Protein AF-A0A1F8SEN1-F1 (afdb_monomer_lite)

pLDDT: mean 80.09, std 19.38, range [45.06, 98.62]

Radius of gyration: 23.9 Å; chains: 1; bounding box: 61×32×54 Å

Secondary structure (DSSP, 8-state):
------------HHHHHHHHHHHHHHTS-HHHHHHHHHHHHHHHHHHHHS--TT----TT---HHHHTTSPPPPPP-

Structure (mmCIF, N/CA/C/O backbone):
data_AF-A0A1F8SEN1-F1
#
_entry.id   AF-A0A1F8SEN1-F1
#
loop_
_atom_site.group_PDB
_atom_site.id
_atom_site.type_symbol
_atom_site.label_atom_id
_atom_site.label_alt_id
_atom_site.label_comp_id
_atom_site.label_asym_id
_atom_site.label_entity_id
_atom_site.label_seq_id
_atom_site.pdbx_PDB_ins_code
_atom_site.Cartn_x
_atom_site.Cartn_y
_atom_site.Cartn_z
_atom_site.occupancy
_atom_site.B_iso_or_equiv
_atom_site.auth_seq_id
_atom_site.auth_comp_id
_atom_site.auth_asym_id
_atom_site.auth_atom_id
_atom_site.pdbx_PDB_model_num
ATOM 1 N N . MET A 1 1 ? -4.993 -20.346 -6.608 1.00 45.06 1 MET A N 1
ATOM 2 C CA . ME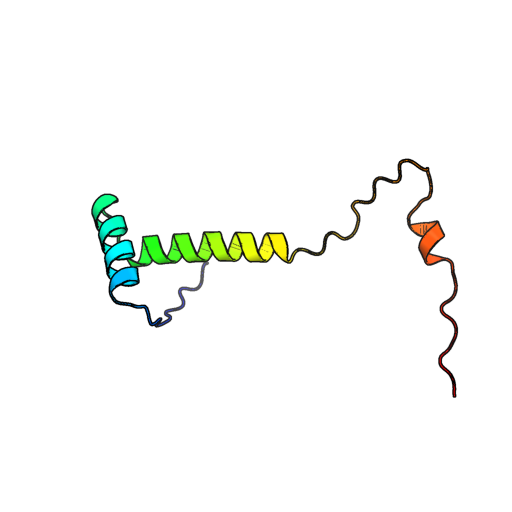T A 1 1 ? -5.157 -20.104 -5.160 1.00 45.06 1 MET A CA 1
ATOM 3 C C . MET A 1 1 ? -4.058 -19.133 -4.751 1.00 45.06 1 MET A C 1
ATOM 5 O O . MET A 1 1 ? -2.898 -19.486 -4.903 1.00 45.06 1 MET A O 1
ATOM 9 N N . HIS A 1 2 ? -4.383 -17.885 -4.404 1.00 60.06 2 HIS A N 1
ATOM 10 C CA . HIS A 1 2 ? -3.369 -16.918 -3.967 1.00 60.06 2 HIS A CA 1
ATOM 11 C C . HIS A 1 2 ? -3.070 -17.203 -2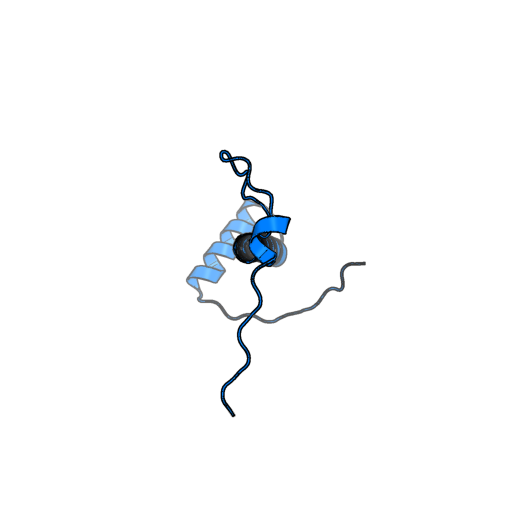.492 1.00 60.06 2 HIS A C 1
ATOM 13 O O . HIS A 1 2 ? -3.997 -17.231 -1.685 1.00 60.06 2 HIS A O 1
ATOM 19 N N . THR A 1 3 ? -1.820 -17.504 -2.149 1.00 72.75 3 THR A N 1
ATOM 20 C CA . THR A 1 3 ? -1.441 -17.782 -0.760 1.00 72.75 3 THR A CA 1
ATOM 21 C C . THR A 1 3 ? -1.407 -16.462 0.002 1.00 72.75 3 THR A C 1
ATOM 23 O O . THR A 1 3 ? -0.596 -15.597 -0.323 1.00 72.75 3 THR A O 1
ATOM 26 N N . ASP A 1 4 ? -2.286 -16.289 0.989 1.00 83.19 4 ASP A N 1
ATOM 27 C CA . ASP A 1 4 ? -2.281 -15.087 1.824 1.00 83.19 4 ASP A CA 1
ATOM 28 C C . ASP A 1 4 ? -1.095 -15.141 2.800 1.00 83.19 4 ASP A C 1
ATOM 30 O O . ASP A 1 4 ? -0.967 -16.074 3.599 1.00 83.19 4 ASP A O 1
ATOM 34 N N . ARG A 1 5 ? -0.183 -14.167 2.696 1.00 89.19 5 ARG A N 1
ATOM 35 C CA . ARG A 1 5 ? 1.009 -14.053 3.544 1.00 89.19 5 ARG A CA 1
ATOM 36 C C . ARG A 1 5 ? 0.957 -12.745 4.316 1.00 89.19 5 ARG A C 1
ATOM 38 O O . ARG A 1 5 ? 1.165 -11.667 3.761 1.00 89.19 5 ARG A O 1
ATOM 45 N N . ARG A 1 6 ? 0.789 -12.851 5.633 1.00 93.06 6 ARG A N 1
ATOM 46 C CA . ARG A 1 6 ? 0.831 -11.696 6.533 1.00 93.06 6 ARG A CA 1
ATOM 47 C C . ARG A 1 6 ? 2.264 -11.200 6.706 1.00 93.06 6 ARG A C 1
ATOM 49 O O . ARG A 1 6 ? 3.163 -11.975 7.023 1.00 93.06 6 ARG A O 1
ATOM 56 N N . THR A 1 7 ? 2.454 -9.898 6.529 1.00 92.75 7 THR A N 1
ATOM 57 C CA . THR A 1 7 ? 3.734 -9.215 6.740 1.00 92.75 7 THR A CA 1
ATOM 58 C C . THR A 1 7 ? 3.494 -7.961 7.570 1.00 92.75 7 THR A C 1
ATOM 60 O O . THR A 1 7 ? 2.510 -7.257 7.352 1.00 92.75 7 THR A O 1
ATOM 63 N N . THR A 1 8 ? 4.384 -7.686 8.522 1.00 94.44 8 THR A N 1
ATOM 64 C CA . THR A 1 8 ? 4.379 -6.441 9.297 1.00 94.44 8 THR A CA 1
ATOM 65 C C . THR A 1 8 ? 5.352 -5.463 8.658 1.00 94.44 8 THR A C 1
ATOM 67 O O . THR A 1 8 ? 6.492 -5.826 8.377 1.00 94.44 8 THR A O 1
ATOM 70 N N . VAL A 1 9 ? 4.910 -4.227 8.441 1.00 93.00 9 VAL A N 1
ATOM 71 C CA . VAL A 1 9 ? 5.734 -3.141 7.899 1.00 93.00 9 VAL A CA 1
ATOM 72 C C . VAL A 1 9 ? 5.701 -1.950 8.844 1.00 93.00 9 VAL A C 1
ATOM 74 O O . VAL A 1 9 ? 4.716 -1.735 9.551 1.00 93.00 9 VAL A O 1
ATOM 77 N N . THR A 1 10 ? 6.781 -1.181 8.860 1.00 96.12 10 THR A N 1
ATOM 78 C CA . THR A 1 10 ? 6.867 0.083 9.591 1.00 96.12 10 THR A CA 1
ATOM 79 C C . THR A 1 10 ? 6.777 1.245 8.606 1.00 96.12 10 THR A C 1
ATOM 81 O O . THR A 1 10 ? 7.262 1.162 7.480 1.00 96.12 10 THR A O 1
ATOM 84 N N . ALA A 1 11 ? 6.131 2.330 9.023 1.00 94.25 11 ALA A N 1
ATOM 85 C CA . ALA A 1 11 ? 5.990 3.549 8.237 1.00 94.25 11 ALA A CA 1
ATOM 86 C C . ALA A 1 11 ? 6.002 4.772 9.161 1.00 94.25 11 ALA A C 1
ATOM 88 O O . ALA A 1 11 ? 5.736 4.659 10.361 1.00 94.25 11 ALA A O 1
ATOM 89 N N . THR A 1 12 ? 6.304 5.948 8.608 1.00 98.38 12 THR A N 1
ATOM 90 C CA . THR A 1 12 ? 6.149 7.205 9.349 1.00 98.38 12 THR A CA 1
ATOM 91 C C . THR A 1 12 ? 4.670 7.487 9.609 1.00 98.38 12 THR A C 1
ATOM 93 O O . THR A 1 12 ? 3.802 7.048 8.854 1.00 98.38 12 THR A O 1
ATOM 96 N N . ARG A 1 13 ? 4.373 8.260 10.663 1.00 98.00 13 ARG A N 1
ATOM 97 C CA . ARG A 1 13 ? 2.990 8.647 10.996 1.00 98.00 13 ARG A CA 1
ATOM 98 C C . ARG A 1 13 ? 2.298 9.383 9.848 1.00 98.00 13 ARG A C 1
ATOM 100 O O . ARG A 1 13 ? 1.139 9.113 9.578 1.00 98.00 13 ARG A O 1
ATOM 107 N N . GLU A 1 14 ? 3.017 10.265 9.160 1.00 98.25 14 GLU A N 1
ATOM 108 C CA . GLU A 1 14 ? 2.502 11.021 8.011 1.00 98.25 14 GLU A CA 1
ATOM 109 C C . GLU A 1 14 ? 2.120 10.108 6.835 1.00 98.25 14 GLU A C 1
ATOM 111 O O . GLU A 1 14 ? 1.040 10.241 6.258 1.00 98.25 14 GLU A O 1
ATOM 116 N N . THR A 1 15 ? 2.971 9.123 6.525 1.00 97.56 15 THR A N 1
ATOM 117 C CA . THR A 1 15 ? 2.677 8.123 5.488 1.00 97.56 15 THR A CA 1
ATOM 118 C C . THR A 1 15 ? 1.431 7.320 5.850 1.00 97.56 15 THR A C 1
ATOM 120 O O . THR A 1 15 ? 0.559 7.104 5.013 1.00 97.56 15 THR A O 1
ATOM 123 N N . LEU A 1 16 ? 1.334 6.895 7.112 1.00 97.44 16 LEU A N 1
ATOM 124 C CA . LEU A 1 16 ? 0.209 6.104 7.602 1.00 97.44 16 LEU A CA 1
ATOM 125 C C . LEU A 1 16 ? -1.099 6.910 7.540 1.00 97.44 16 LEU A C 1
ATOM 127 O O . LEU A 1 16 ? -2.077 6.420 6.984 1.00 97.44 16 LEU A O 1
ATOM 131 N N . ALA A 1 17 ? -1.075 8.174 7.972 1.00 98.12 17 ALA A N 1
ATOM 132 C CA . ALA A 1 17 ? -2.219 9.081 7.894 1.00 98.12 17 ALA A CA 1
ATOM 133 C C . ALA A 1 17 ? -2.693 9.311 6.449 1.00 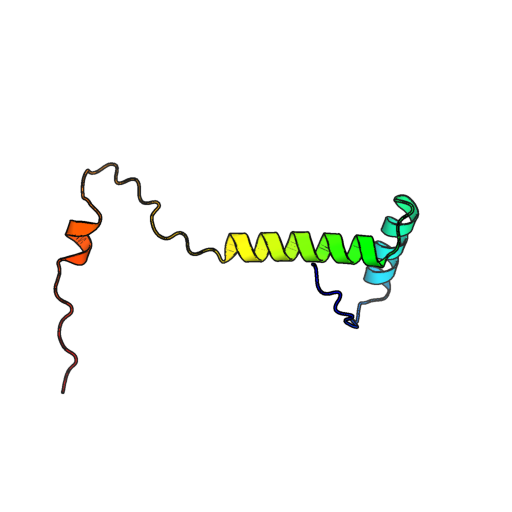98.12 17 ALA A C 1
ATOM 135 O O . ALA A 1 17 ? -3.892 9.356 6.185 1.00 98.12 17 ALA A O 1
ATOM 136 N N . THR A 1 18 ? -1.760 9.405 5.497 1.00 98.19 18 THR A N 1
ATOM 137 C CA . THR A 1 18 ? -2.089 9.536 4.069 1.00 98.19 18 THR A CA 1
ATOM 138 C C . THR A 1 18 ? -2.837 8.305 3.555 1.00 98.19 18 THR A C 1
ATOM 140 O O . THR A 1 18 ? -3.860 8.428 2.881 1.00 98.19 18 THR A O 1
ATOM 143 N N . LEU A 1 19 ? -2.358 7.106 3.899 1.00 97.44 19 LEU A N 1
ATOM 144 C CA . LEU A 1 19 ? -2.995 5.854 3.490 1.00 97.44 19 LEU A CA 1
ATOM 145 C C . LEU A 1 19 ? -4.362 5.653 4.166 1.00 97.44 19 LEU A C 1
ATOM 147 O O . LEU A 1 19 ? -5.293 5.170 3.523 1.00 97.44 19 LEU A O 1
ATOM 151 N N . GLU A 1 20 ? -4.501 6.038 5.437 1.00 98.25 20 GLU A N 1
ATOM 152 C CA . GLU A 1 20 ? -5.773 6.000 6.170 1.00 98.25 20 GLU A CA 1
ATOM 153 C C . GLU A 1 20 ? -6.806 6.958 5.573 1.00 98.25 20 GLU A C 1
ATOM 155 O O . GLU A 1 20 ? -7.954 6.561 5.363 1.00 98.25 20 GLU A O 1
ATOM 160 N N . ALA A 1 21 ? -6.399 8.183 5.233 1.00 98.56 21 ALA A N 1
ATOM 161 C CA . ALA A 1 21 ? -7.272 9.156 4.587 1.00 98.56 21 ALA A CA 1
ATOM 162 C C . ALA A 1 21 ? -7.792 8.640 3.236 1.00 98.56 21 ALA A C 1
ATOM 164 O O . ALA A 1 21 ? -8.982 8.764 2.938 1.00 98.56 21 ALA A O 1
ATOM 165 N N . GLU A 1 22 ? -6.930 8.006 2.435 1.00 98.56 22 GLU A N 1
ATOM 166 C CA . GLU A 1 22 ? -7.336 7.434 1.149 1.00 98.56 22 GLU A CA 1
ATOM 167 C C . GLU A 1 22 ? -8.252 6.214 1.321 1.00 98.56 22 GLU A C 1
ATOM 169 O O . GLU A 1 22 ? -9.255 6.080 0.614 1.00 98.56 22 GLU A O 1
ATOM 174 N N . ALA A 1 23 ? -7.961 5.352 2.297 1.00 98.56 23 ALA A N 1
ATOM 175 C CA . ALA A 1 23 ? -8.816 4.221 2.644 1.00 98.56 23 ALA A CA 1
ATOM 176 C C . ALA A 1 23 ? -10.218 4.687 3.068 1.00 98.56 23 ALA A C 1
ATOM 178 O O . ALA A 1 23 ? -11.222 4.150 2.593 1.00 98.56 23 ALA A O 1
ATOM 179 N N . GLN A 1 24 ? -10.291 5.738 3.890 1.00 98.62 24 GLN A N 1
ATOM 180 C CA . GLN A 1 24 ? -11.549 6.337 4.326 1.00 98.62 24 GLN A CA 1
ATOM 181 C C . GLN A 1 24 ? -12.311 6.980 3.164 1.00 98.62 24 GLN A C 1
ATOM 183 O O . GLN A 1 24 ? -13.499 6.711 2.994 1.00 98.62 24 GLN A O 1
ATOM 188 N N . ARG A 1 25 ? -11.636 7.775 2.323 1.00 98.62 25 ARG A N 1
ATOM 189 C CA . ARG A 1 25 ? -12.231 8.406 1.133 1.00 98.62 25 ARG A CA 1
ATOM 190 C C . ARG A 1 25 ? -12.851 7.377 0.186 1.00 98.62 25 ARG A C 1
ATOM 192 O O . ARG A 1 25 ? -13.902 7.635 -0.394 1.00 98.62 25 ARG A O 1
ATOM 199 N N . ARG A 1 26 ? -12.199 6.223 0.022 1.00 98.31 26 ARG A N 1
ATOM 200 C CA . ARG A 1 26 ? -12.650 5.127 -0.851 1.00 98.31 26 ARG A CA 1
ATOM 201 C C . ARG A 1 26 ? -13.585 4.132 -0.160 1.00 98.31 26 ARG A C 1
ATOM 203 O O . ARG A 1 26 ? -14.100 3.245 -0.834 1.00 98.31 26 ARG A O 1
ATOM 210 N N . ASN A 1 27 ? -13.805 4.271 1.149 1.00 98.44 27 ASN A N 1
ATOM 211 C CA . ASN A 1 27 ? -14.552 3.332 1.987 1.00 98.44 27 ASN A CA 1
ATOM 212 C C . ASN A 1 27 ? -14.072 1.872 1.835 1.00 98.44 27 ASN A C 1
ATOM 214 O O . ASN A 1 27 ? -14.864 0.949 1.643 1.00 98.44 27 ASN A O 1
ATOM 218 N N . VAL A 1 28 ? -12.755 1.663 1.893 1.00 98.62 28 VAL A N 1
ATOM 219 C CA . VAL A 1 28 ? -12.122 0.336 1.816 1.00 98.62 28 VAL A CA 1
ATOM 220 C C . VAL A 1 28 ? -11.154 0.123 2.982 1.00 98.62 28 VAL A C 1
ATOM 222 O O . VAL A 1 28 ? -10.659 1.092 3.553 1.00 98.62 28 VAL A O 1
ATOM 225 N N . PRO A 1 29 ? -10.821 -1.130 3.344 1.00 98.31 29 PRO A N 1
ATOM 226 C CA . PRO A 1 29 ? -9.799 -1.390 4.354 1.00 98.31 29 PRO A CA 1
ATOM 227 C C . PRO A 1 29 ? -8.423 -0.839 3.949 1.00 98.31 29 PRO A C 1
ATOM 229 O O . PRO A 1 29 ? -8.013 -0.985 2.797 1.00 98.31 29 PRO A O 1
ATOM 232 N N . LEU A 1 30 ? -7.655 -0.325 4.916 1.00 96.88 30 LEU A N 1
ATOM 233 C CA . LEU A 1 30 ? -6.274 0.150 4.718 1.00 96.88 30 LEU A CA 1
ATOM 234 C C . LEU A 1 30 ? -5.385 -0.887 4.008 1.00 96.88 30 LEU A C 1
ATOM 236 O O . LEU A 1 30 ? -4.596 -0.552 3.127 1.00 96.88 30 LEU A O 1
ATOM 240 N N . ALA A 1 31 ? -5.555 -2.168 4.348 1.00 96.00 31 ALA A N 1
ATOM 241 C CA . ALA A 1 31 ? -4.820 -3.268 3.728 1.00 96.00 31 ALA A CA 1
ATOM 242 C C . ALA A 1 31 ? -5.082 -3.400 2.216 1.00 96.00 31 ALA A C 1
ATOM 244 O O . ALA A 1 31 ? -4.204 -3.854 1.487 1.00 96.00 31 ALA A O 1
ATOM 245 N N . THR A 1 32 ? -6.263 -3.001 1.733 1.00 97.06 32 THR A N 1
ATOM 246 C CA . THR A 1 32 ? -6.579 -2.989 0.299 1.00 97.06 32 THR A CA 1
ATOM 247 C C . THR A 1 32 ? -5.778 -1.908 -0.416 1.00 97.06 32 THR A C 1
ATOM 249 O O . THR A 1 32 ? -5.118 -2.218 -1.402 1.00 97.06 32 THR A O 1
ATOM 252 N N . VAL A 1 33 ? -5.752 -0.684 0.122 1.00 97.75 33 VAL A N 1
ATOM 253 C CA . VAL A 1 33 ? -4.952 0.422 -0.436 1.00 97.75 33 VAL A CA 1
ATOM 254 C C . VAL A 1 33 ? -3.466 0.062 -0.451 1.00 97.75 33 VAL A C 1
ATOM 256 O O . VAL A 1 33 ? -2.788 0.245 -1.459 1.00 97.75 33 VAL A O 1
ATOM 259 N N . LEU A 1 34 ? -2.962 -0.518 0.645 1.00 96.19 34 LEU A N 1
ATOM 260 C CA . LEU A 1 34 ? -1.566 -0.942 0.729 1.00 96.19 34 LEU A CA 1
ATOM 261 C C . LEU A 1 34 ? -1.233 -2.038 -0.293 1.00 96.19 34 LEU A C 1
ATOM 263 O O . LEU A 1 34 ? -0.189 -1.970 -0.938 1.00 96.19 34 LEU A O 1
ATOM 267 N N . ARG A 1 35 ? -2.113 -3.036 -0.456 1.00 95.12 35 ARG A N 1
ATOM 268 C CA . ARG A 1 35 ? -1.930 -4.109 -1.443 1.00 95.12 35 ARG A CA 1
ATOM 269 C C . ARG A 1 35 ? -1.866 -3.550 -2.861 1.00 95.12 35 ARG A C 1
ATOM 271 O O . ARG A 1 35 ? -0.936 -3.881 -3.584 1.00 95.12 35 ARG A O 1
ATOM 278 N N . GLU A 1 36 ? -2.797 -2.672 -3.224 1.00 96.88 36 GLU A N 1
ATOM 279 C CA . GLU A 1 36 ? -2.823 -2.037 -4.546 1.00 96.88 36 GLU A CA 1
ATOM 280 C C . GLU A 1 36 ? -1.528 -1.266 -4.838 1.00 96.88 36 GLU A C 1
ATOM 282 O O . GLU A 1 36 ? -0.910 -1.479 -5.880 1.00 96.88 36 GLU A O 1
ATOM 287 N N . ALA A 1 37 ? -1.065 -0.439 -3.894 1.00 96.00 37 ALA A N 1
ATOM 288 C CA . ALA A 1 37 ? 0.168 0.333 -4.058 1.00 96.00 37 ALA A CA 1
ATOM 289 C C . ALA A 1 37 ? 1.410 -0.566 -4.214 1.00 96.00 37 ALA A C 1
ATOM 291 O O . ALA A 1 37 ? 2.305 -0.287 -5.020 1.00 96.00 37 ALA A O 1
ATOM 292 N N . VAL A 1 38 ? 1.474 -1.665 -3.453 1.00 95.50 38 VAL A N 1
ATOM 293 C CA . VAL A 1 38 ? 2.554 -2.654 -3.566 1.00 95.50 38 VAL A CA 1
ATOM 294 C C . VAL A 1 38 ? 2.501 -3.367 -4.915 1.00 95.50 38 VAL A C 1
ATOM 296 O O . VAL A 1 38 ? 3.544 -3.514 -5.553 1.00 95.50 38 VAL A O 1
ATOM 299 N N . ASP A 1 39 ? 1.318 -3.781 -5.366 1.00 96.00 39 ASP A N 1
ATOM 300 C CA . ASP A 1 39 ? 1.141 -4.481 -6.638 1.00 96.00 39 ASP A CA 1
ATOM 301 C C . ASP A 1 39 ? 1.535 -3.600 -7.825 1.00 96.00 39 ASP A C 1
ATOM 303 O O . ASP A 1 39 ? 2.277 -4.053 -8.705 1.00 96.00 39 ASP A O 1
ATOM 307 N N . GLU A 1 40 ? 1.123 -2.330 -7.815 1.00 96.75 40 GLU A N 1
ATOM 308 C CA . GLU A 1 40 ? 1.498 -1.340 -8.825 1.00 96.75 40 GLU A CA 1
ATOM 309 C C . GLU A 1 40 ? 3.019 -1.146 -8.869 1.00 96.75 40 GLU A C 1
ATOM 311 O O . GLU A 1 40 ? 3.650 -1.276 -9.926 1.00 96.75 40 GLU A O 1
ATOM 316 N N . LYS A 1 41 ? 3.653 -0.922 -7.709 1.00 95.12 41 LYS A N 1
ATOM 317 C CA . LYS A 1 41 ? 5.106 -0.734 -7.650 1.00 95.12 41 LYS A CA 1
ATOM 318 C C . LYS A 1 41 ? 5.862 -1.996 -8.059 1.00 95.12 41 LYS A C 1
ATOM 320 O O . LYS A 1 41 ? 6.870 -1.907 -8.765 1.00 95.12 41 LYS A O 1
ATOM 325 N N . ALA A 1 42 ? 5.394 -3.168 -7.642 1.00 95.06 42 ALA A N 1
ATOM 326 C CA . ALA A 1 42 ? 5.995 -4.441 -8.009 1.00 95.06 42 ALA A CA 1
ATOM 327 C C . ALA A 1 42 ? 5.873 -4.704 -9.516 1.00 95.06 42 ALA A C 1
ATOM 329 O O . ALA A 1 42 ? 6.828 -5.199 -10.117 1.00 95.06 42 ALA A O 1
ATOM 330 N N . ALA A 1 43 ? 4.745 -4.349 -10.138 1.00 94.06 43 ALA A N 1
ATOM 331 C CA . ALA A 1 43 ? 4.573 -4.418 -11.586 1.00 94.06 43 ALA A CA 1
ATOM 332 C C . ALA A 1 43 ? 5.555 -3.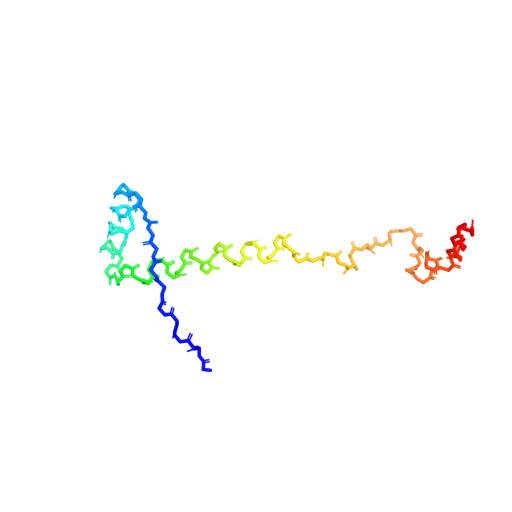490 -12.310 1.00 94.06 43 ALA A C 1
ATOM 334 O O . ALA A 1 43 ? 6.268 -3.950 -13.200 1.00 94.06 43 ALA A O 1
ATOM 335 N N . ALA A 1 44 ? 5.686 -2.237 -11.866 1.00 94.56 44 ALA A N 1
ATOM 336 C CA . ALA A 1 44 ? 6.642 -1.288 -12.435 1.00 94.56 44 ALA A CA 1
ATOM 337 C C . ALA A 1 44 ? 8.101 -1.770 -12.309 1.00 94.56 44 ALA A C 1
ATOM 339 O O . ALA A 1 44 ? 8.881 -1.671 -13.256 1.00 94.56 44 ALA A O 1
ATOM 340 N N . ILE A 1 45 ? 8.475 -2.346 -11.159 1.00 94.56 45 ILE A N 1
ATOM 341 C CA . ILE A 1 45 ? 9.808 -2.935 -10.957 1.00 94.56 45 ILE A CA 1
ATOM 342 C C . ILE A 1 45 ? 10.022 -4.130 -11.891 1.00 94.56 45 ILE A C 1
ATOM 344 O O . ILE A 1 45 ? 11.098 -4.260 -12.472 1.00 94.56 45 ILE A O 1
ATOM 348 N N . ARG A 1 46 ? 9.026 -5.012 -12.034 1.00 91.12 46 ARG A N 1
ATOM 349 C CA . ARG A 1 46 ? 9.108 -6.178 -12.926 1.00 91.12 46 ARG A CA 1
ATOM 350 C C . ARG A 1 46 ? 9.256 -5.763 -14.385 1.00 91.12 46 ARG A C 1
ATOM 352 O O . ARG A 1 46 ? 10.105 -6.323 -15.069 1.00 91.12 46 ARG A O 1
ATOM 359 N N . GLU A 1 47 ? 8.495 -4.767 -14.826 1.00 90.06 47 GLU A N 1
ATOM 360 C CA . GLU A 1 47 ? 8.591 -4.228 -16.183 1.00 90.06 47 GLU A CA 1
ATOM 361 C C . GLU A 1 47 ? 9.973 -3.616 -16.444 1.00 90.06 47 GLU A C 1
ATOM 363 O O . GLU A 1 47 ? 10.619 -3.944 -17.435 1.00 90.06 47 GLU A O 1
ATOM 368 N N . GLY A 1 48 ? 10.491 -2.815 -15.506 1.00 87.12 48 GLY A N 1
ATOM 369 C CA . GLY A 1 48 ? 11.833 -2.237 -15.619 1.00 87.12 48 GLY A CA 1
ATOM 370 C C . GLY A 1 48 ? 12.967 -3.268 -15.567 1.00 87.12 48 GLY A C 1
ATOM 371 O O . GLY A 1 48 ? 14.025 -3.046 -16.149 1.00 87.12 48 GLY A O 1
ATOM 372 N N . ARG A 1 49 ? 12.761 -4.402 -14.885 1.00 86.25 49 ARG A N 1
ATOM 373 C CA . ARG A 1 49 ? 13.743 -5.497 -14.793 1.00 86.25 49 ARG A CA 1
ATOM 374 C C . ARG A 1 49 ? 13.681 -6.478 -15.952 1.00 86.25 49 ARG A C 1
ATOM 376 O O . ARG A 1 49 ? 14.616 -7.262 -16.092 1.00 86.25 49 ARG A O 1
ATOM 383 N N . ARG A 1 50 ? 12.595 -6.504 -16.729 1.00 72.19 50 ARG A N 1
ATOM 384 C CA . ARG A 1 50 ? 12.415 -7.488 -17.796 1.00 72.19 50 ARG A CA 1
ATOM 385 C C . ARG A 1 50 ? 13.547 -7.314 -18.816 1.00 72.19 50 ARG A C 1
ATOM 387 O O . ARG A 1 50 ? 13.598 -6.271 -19.470 1.00 72.19 50 ARG A O 1
ATOM 394 N N . PRO A 1 51 ? 14.456 -8.300 -18.971 1.00 64.88 51 PRO A N 1
ATOM 395 C CA . PRO A 1 51 ? 15.509 -8.209 -19.967 1.00 64.88 51 PRO A CA 1
ATOM 396 C C . PRO A 1 51 ? 14.846 -8.072 -21.331 1.00 64.88 51 PRO A C 1
ATOM 398 O O . PRO A 1 51 ? 14.087 -8.947 -21.753 1.00 64.88 51 PRO A O 1
ATOM 401 N N . ARG A 1 52 ? 15.098 -6.956 -22.014 1.00 67.38 52 ARG A N 1
ATOM 402 C CA . ARG A 1 52 ? 14.639 -6.740 -23.388 1.00 67.38 52 ARG A CA 1
ATOM 403 C C . ARG A 1 52 ? 15.544 -7.525 -24.335 1.00 67.38 52 ARG A C 1
ATOM 405 O O . ARG A 1 52 ? 16.295 -6.947 -25.110 1.00 67.38 52 ARG A O 1
ATOM 412 N N . VAL A 1 53 ? 15.526 -8.850 -24.232 1.00 64.31 53 VAL A N 1
ATOM 413 C CA . VAL A 1 53 ? 16.217 -9.719 -25.185 1.00 64.31 53 VAL A CA 1
ATOM 414 C C . VAL A 1 53 ? 15.350 -9.840 -26.440 1.00 64.31 53 VAL A C 1
ATOM 416 O O . VAL A 1 53 ? 14.195 -10.251 -26.364 1.00 64.31 53 VAL A O 1
ATOM 419 N N . GLY A 1 54 ? 15.893 -9.433 -27.591 1.00 62.44 54 GLY A N 1
ATOM 420 C CA . GLY A 1 54 ? 15.302 -9.724 -28.902 1.00 62.44 54 GLY A CA 1
ATOM 421 C C . GLY A 1 54 ? 14.490 -8.623 -29.598 1.00 62.44 54 GLY A C 1
ATOM 422 O O . GLY A 1 54 ? 13.776 -8.944 -30.540 1.00 62.44 54 GLY A O 1
ATOM 423 N N . VAL A 1 55 ? 14.593 -7.341 -29.220 1.00 56.97 55 VAL A N 1
ATOM 424 C CA . VAL A 1 55 ? 13.983 -6.240 -30.008 1.00 56.97 55 VAL A CA 1
ATOM 425 C C . VAL A 1 55 ? 15.059 -5.364 -30.644 1.00 56.97 55 VAL A C 1
ATOM 427 O O . VAL A 1 55 ? 15.161 -4.171 -30.383 1.00 56.97 55 VAL A O 1
ATOM 430 N N . ALA A 1 56 ? 15.874 -5.971 -31.502 1.00 50.78 56 ALA A N 1
ATOM 431 C CA . ALA A 1 56 ? 16.526 -5.250 -32.584 1.00 50.78 56 ALA A CA 1
ATOM 432 C C . ALA A 1 56 ? 15.767 -5.616 -33.861 1.00 50.78 56 ALA A C 1
ATOM 434 O O . ALA A 1 56 ? 15.993 -6.673 -34.449 1.00 50.78 56 ALA A O 1
ATOM 435 N N . ARG A 1 57 ? 14.83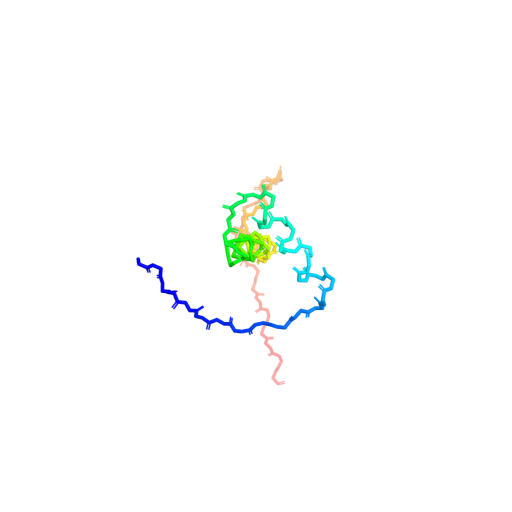0 -4.764 -34.292 1.00 51.81 57 ARG A N 1
ATOM 436 C CA . ARG A 1 57 ? 14.399 -4.805 -35.690 1.00 51.81 57 ARG A CA 1
ATOM 437 C C . ARG A 1 57 ? 15.548 -4.191 -36.476 1.00 51.81 57 ARG A C 1
ATOM 439 O O . ARG A 1 57 ? 15.632 -2.975 -36.584 1.00 51.81 57 ARG A O 1
ATOM 446 N N . SER A 1 58 ? 16.470 -5.042 -36.914 1.00 49.47 58 SER A N 1
ATOM 447 C CA . SER A 1 58 ? 17.554 -4.659 -37.813 1.00 49.47 58 SER A CA 1
ATOM 448 C C . SER A 1 58 ? 16.918 -4.032 -39.053 1.00 49.47 58 SER A C 1
ATOM 450 O O . SER A 1 58 ? 16.253 -4.719 -39.826 1.00 49.47 58 SER A O 1
ATOM 452 N N . THR A 1 59 ? 17.047 -2.717 -39.212 1.00 56.75 59 THR A N 1
ATOM 453 C CA . THR A 1 59 ? 16.719 -2.027 -40.469 1.00 56.75 59 THR A CA 1
ATOM 454 C C . THR A 1 59 ? 17.736 -2.351 -41.562 1.00 56.75 59 THR A C 1
ATOM 456 O O . THR A 1 59 ? 17.486 -2.071 -42.729 1.00 56.75 59 THR A O 1
ATOM 459 N N . ASP A 1 60 ? 18.841 -3.003 -41.187 1.00 57.59 60 ASP A N 1
ATOM 460 C CA . ASP A 1 60 ? 20.038 -3.156 -42.010 1.00 57.59 60 ASP A CA 1
ATOM 461 C C . ASP A 1 60 ? 20.244 -4.617 -42.461 1.00 57.59 60 ASP A C 1
ATOM 463 O O . ASP A 1 60 ? 21.314 -4.992 -42.936 1.00 57.59 60 ASP A O 1
ATOM 467 N N . GLY A 1 61 ? 19.224 -5.470 -42.302 1.00 52.94 61 GLY A N 1
ATOM 468 C CA . GLY A 1 61 ? 19.154 -6.799 -42.920 1.00 52.94 61 GLY A CA 1
ATOM 469 C C . GLY A 1 61 ? 20.030 -7.902 -42.315 1.00 52.94 61 GLY A C 1
ATOM 470 O O . GLY A 1 61 ? 19.891 -9.049 -42.727 1.00 52.94 61 GLY A O 1
ATOM 471 N N . ARG A 1 62 ? 20.887 -7.623 -41.324 1.00 51.66 62 ARG A N 1
ATOM 472 C CA . ARG A 1 62 ? 21.688 -8.675 -40.666 1.00 51.66 62 ARG A CA 1
ATOM 473 C C . ARG A 1 62 ? 20.883 -9.442 -39.620 1.00 51.66 62 ARG A C 1
ATOM 475 O O . ARG A 1 62 ? 20.252 -8.838 -38.747 1.00 51.66 62 ARG A O 1
ATOM 482 N N . SER A 1 63 ? 20.895 -10.769 -39.733 1.00 52.78 63 SER A N 1
ATOM 483 C CA . SER A 1 63 ? 20.167 -11.675 -38.839 1.00 52.78 63 SER A CA 1
ATOM 484 C C . SER A 1 63 ? 20.964 -11.937 -37.556 1.00 52.78 63 SER A C 1
ATOM 486 O O . SER A 1 63 ? 22.193 -11.940 -37.567 1.00 52.78 63 SER A O 1
ATOM 488 N N . ALA A 1 64 ? 20.277 -12.198 -36.439 1.00 55.66 64 ALA A N 1
ATOM 489 C CA . ALA A 1 64 ? 20.925 -12.490 -35.154 1.00 55.66 64 ALA A CA 1
ATOM 490 C C . ALA A 1 64 ? 21.879 -13.704 -35.208 1.00 55.66 64 ALA A C 1
ATOM 492 O O . ALA A 1 64 ? 22.803 -13.784 -34.406 1.00 55.66 64 ALA A O 1
ATOM 493 N N . ALA A 1 65 ? 21.682 -14.612 -36.170 1.00 54.44 65 ALA A N 1
ATOM 494 C CA . ALA A 1 65 ? 22.527 -15.784 -36.375 1.00 54.44 65 ALA A CA 1
ATOM 495 C C . ALA A 1 65 ? 23.932 -15.443 -36.913 1.00 54.44 65 ALA A C 1
ATOM 497 O O . ALA A 1 65 ? 24.874 -16.174 -36.626 1.00 54.44 65 ALA A O 1
ATOM 498 N N . GLU A 1 66 ? 24.101 -14.335 -37.645 1.00 52.31 66 GLU A N 1
ATOM 499 C CA . GLU A 1 66 ? 25.422 -13.900 -38.136 1.00 52.31 66 GLU A CA 1
ATOM 500 C C . GLU A 1 66 ? 26.290 -13.298 -37.024 1.00 52.31 66 GLU A C 1
ATOM 502 O O . GLU A 1 66 ? 27.510 -13.398 -37.075 1.00 52.31 66 GLU A O 1
ATOM 507 N N . VAL A 1 67 ? 25.680 -12.694 -35.999 1.00 57.00 67 VAL A N 1
ATOM 508 C CA . VAL A 1 67 ? 26.411 -12.005 -34.920 1.00 57.00 67 VAL A CA 1
ATOM 509 C C . VAL A 1 67 ? 26.990 -12.991 -33.901 1.00 57.00 67 VAL A C 1
ATOM 511 O O . VAL A 1 67 ? 28.020 -12.721 -33.295 1.00 57.00 67 VAL A O 1
ATOM 514 N N . THR A 1 68 ? 26.363 -14.155 -33.717 1.00 56.31 68 THR A N 1
ATOM 515 C CA . THR A 1 68 ? 26.840 -15.192 -32.785 1.00 56.31 68 THR A CA 1
ATOM 516 C C . THR A 1 68 ? 27.867 -16.148 -33.399 1.00 56.31 68 THR A C 1
ATOM 518 O O . THR A 1 68 ? 28.212 -17.141 -32.767 1.00 56.31 68 THR A O 1
ATOM 521 N N . ALA A 1 69 ? 28.312 -15.902 -34.635 1.00 55.97 69 ALA A N 1
ATOM 522 C CA . ALA A 1 69 ? 29.195 -16.806 -35.370 1.00 55.97 69 ALA A CA 1
ATOM 523 C C . ALA A 1 69 ? 30.696 -16.587 -35.100 1.00 55.97 69 ALA A C 1
ATOM 525 O O . ALA A 1 69 ? 31.505 -17.406 -35.535 1.00 55.97 69 ALA A O 1
ATOM 526 N N . GLU A 1 70 ? 31.095 -15.522 -34.398 1.00 50.78 70 GLU A N 1
ATOM 527 C CA . GLU A 1 70 ? 32.510 -15.321 -34.066 1.00 50.78 70 GLU A CA 1
ATOM 528 C C . GLU A 1 70 ? 32.940 -16.192 -32.869 1.00 50.78 70 GLU A C 1
ATOM 530 O O . GLU A 1 70 ? 32.259 -16.205 -31.837 1.00 50.78 70 GLU A O 1
ATOM 535 N N . PRO A 1 71 ? 34.060 -16.935 -32.975 1.00 52.19 71 PRO A N 1
ATOM 536 C CA . PRO A 1 71 ? 34.529 -17.798 -31.901 1.00 52.19 71 PRO A CA 1
ATOM 537 C C . PRO A 1 71 ? 35.105 -16.961 -30.753 1.00 52.19 71 PRO A C 1
ATOM 539 O O . PRO A 1 71 ? 35.990 -16.127 -30.945 1.00 52.19 71 PRO A O 1
ATOM 542 N N . VAL A 1 72 ? 34.618 -17.217 -29.537 1.00 62.09 72 VAL A N 1
ATOM 543 C CA . VAL A 1 72 ? 35.191 -16.672 -28.300 1.00 62.09 72 VAL A CA 1
ATOM 544 C C . VAL A 1 72 ? 36.607 -17.233 -28.145 1.00 62.09 72 VAL A C 1
ATOM 546 O O . VAL A 1 72 ? 36.781 -18.447 -28.056 1.00 62.09 72 VAL A O 1
ATOM 549 N N . ALA A 1 73 ? 37.613 -16.357 -28.141 1.00 61.62 73 ALA A N 1
ATOM 550 C CA . ALA A 1 73 ? 39.003 -16.734 -27.896 1.00 61.62 73 ALA A CA 1
ATOM 551 C C . ALA A 1 73 ? 39.165 -17.391 -26.508 1.00 61.62 73 ALA A C 1
ATOM 553 O O . ALA A 1 73 ? 38.581 -16.927 -25.526 1.00 61.62 73 ALA A O 1
ATOM 554 N N . GLU A 1 74 ? 39.946 -18.474 -26.445 1.00 58.81 74 GLU A N 1
ATOM 555 C CA . GLU A 1 74 ? 40.247 -19.235 -25.223 1.00 58.81 74 GLU A CA 1
ATOM 556 C C . GLU A 1 74 ? 40.909 -18.379 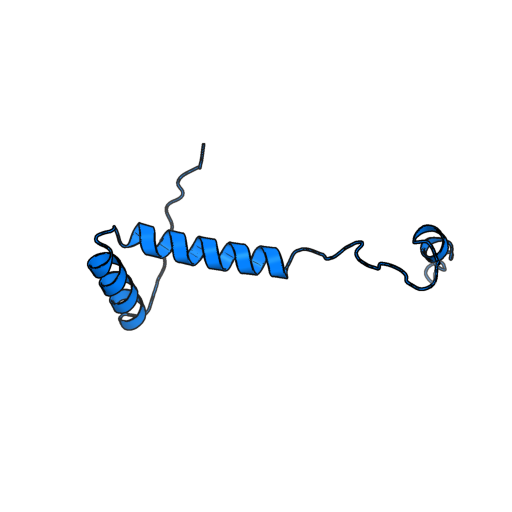-24.121 1.00 58.81 74 GLU A C 1
ATOM 558 O O . GLU A 1 74 ? 41.630 -17.423 -24.424 1.00 58.81 74 GLU A O 1
ATOM 563 N N . PRO A 1 75 ? 40.698 -18.722 -22.833 1.00 50.81 75 PRO A N 1
ATOM 564 C CA . PRO A 1 75 ? 41.327 -18.027 -21.712 1.00 50.81 75 PRO A CA 1
ATOM 565 C C . PRO A 1 75 ? 42.844 -18.302 -21.648 1.00 50.81 75 PRO A C 1
ATOM 567 O O . PRO A 1 75 ? 43.279 -19.394 -22.015 1.00 50.81 75 PRO A O 1
ATOM 570 N N . PRO A 1 76 ? 43.665 -17.351 -21.155 1.00 60.88 76 PRO A N 1
ATOM 571 C CA . PRO A 1 76 ? 45.103 -17.561 -21.018 1.00 60.88 76 PRO A CA 1
ATOM 572 C C . PRO A 1 76 ? 45.397 -18.580 -19.906 1.00 60.88 76 PRO A C 1
ATOM 574 O O . PRO A 1 76 ? 44.779 -18.527 -18.839 1.00 60.88 76 PRO A O 1
ATOM 577 N N . GLY A 1 77 ? 46.319 -19.506 -20.191 1.00 55.66 77 GLY A N 1
ATOM 578 C CA . GLY A 1 77 ? 46.837 -20.506 -19.247 1.00 55.66 77 GLY A CA 1
ATOM 579 C C . GLY A 1 77 ? 47.859 -19.967 -18.256 1.00 55.66 77 GLY A C 1
ATOM 580 O O . GLY A 1 77 ? 48.365 -18.839 -18.461 1.00 55.66 77 GLY A O 1
#

Foldseek 3Di:
DDDDDDDDDDDDPVVLVVLVVVCVVVVHDSVVSVVVVCVVVVVVVCVVPPPPPDPDPPPPPDDPVVVPPDDDDDDDD

Sequence (77 aa):
MHTDRRTTVTATRETLATLEAEAQRRNVPLATVLREAVDEKAAAIREGRRPRVGVARSTDGRSAAEVTAEPVAEPPG